Protein AF-A0A4Q5LV92-F1 (afdb_monomer_lite)

Sequence (114 aa):
MANKLFIVCPFSGLETFIRKKYGNEVFFLTYAGTVLETHDFVYNLGVKHLIFKERIKTIYIVNDTSCRFINSIIKRKKLAGLTCEKVIEELYIEYYFSYFQSQQYLHNNIIWQN

Radius of gyration: 18.72 Å; chains: 1; bounding box: 61×31×40 Å

Secondary structure (DSSP, 8-state):
--EEEEEE-GGGTHHHHHHHHH-S--EEEE-GGG------HHHHHHHHHHHHHTTEEEEEE---TT-HHHHHHHTTPPP---HHHHHHHHHHHHHHHHHHHHHHHHHHHHTT--

Organism: NCBI:txid2492393

Structure (mmCIF, N/CA/C/O backbone):
data_AF-A0A4Q5LV92-F1
#
_entry.id   AF-A0A4Q5LV92-F1
#
loop_
_atom_site.group_PDB
_atom_site.id
_atom_site.type_symbol
_atom_site.label_atom_id
_atom_site.label_alt_id
_atom_site.label_comp_id
_atom_site.label_asym_id
_atom_site.label_entity_id
_atom_site.label_seq_id
_atom_site.pdbx_PDB_ins_code
_atom_site.Cartn_x
_atom_site.Cartn_y
_atom_site.Cartn_z
_atom_site.occupancy
_atom_site.B_iso_or_equiv
_atom_site.auth_seq_id
_atom_site.auth_comp_id
_atom_site.auth_asym_id
_atom_site.auth_atom_id
_atom_site.pdbx_PDB_model_num
ATOM 1 N N . MET A 1 1 ? -13.428 0.118 20.446 1.00 54.59 1 MET A N 1
ATOM 2 C CA . MET A 1 1 ? -12.325 -0.370 19.587 1.00 54.59 1 MET A CA 1
ATOM 3 C C . MET A 1 1 ? -11.862 0.762 18.684 1.00 54.59 1 MET A C 1
ATOM 5 O O . MET A 1 1 ? -12.684 1.580 18.299 1.00 54.59 1 MET A O 1
ATOM 9 N N . ALA A 1 2 ? -10.561 0.854 18.406 1.00 70.19 2 ALA A N 1
ATOM 10 C CA . ALA A 1 2 ? -10.014 1.843 17.481 1.00 70.19 2 ALA A CA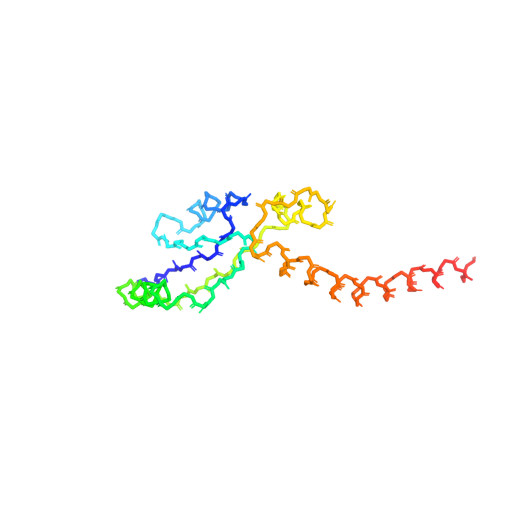 1
ATOM 11 C C . ALA A 1 2 ? -10.007 1.280 16.052 1.00 70.19 2 ALA A C 1
ATOM 13 O O . ALA A 1 2 ? -9.393 0.233 15.805 1.00 70.19 2 ALA A O 1
ATOM 14 N N . ASN A 1 3 ? -10.674 1.980 15.134 1.00 91.19 3 ASN A N 1
ATOM 15 C CA . ASN A 1 3 ? -10.755 1.591 13.731 1.00 91.19 3 ASN A CA 1
ATOM 16 C C . ASN A 1 3 ? -9.411 1.826 13.031 1.00 91.19 3 ASN A C 1
ATOM 18 O O . ASN A 1 3 ? -8.726 2.827 13.280 1.00 91.19 3 ASN A O 1
ATOM 22 N N . LYS A 1 4 ? -9.032 0.863 12.186 1.00 95.56 4 LYS A N 1
ATOM 23 C CA . LYS A 1 4 ? -7.746 0.816 11.483 1.00 95.56 4 LYS A CA 1
ATOM 24 C C . LYS A 1 4 ? -7.971 1.040 9.999 1.00 95.56 4 LYS A C 1
ATOM 26 O O . LYS A 1 4 ? -8.862 0.422 9.417 1.00 95.56 4 LYS A O 1
ATOM 31 N N . LEU A 1 5 ? -7.131 1.875 9.409 1.00 96.62 5 LEU A N 1
ATOM 32 C CA . LEU A 1 5 ? -7.073 2.090 7.974 1.00 96.62 5 LEU A CA 1
ATOM 33 C C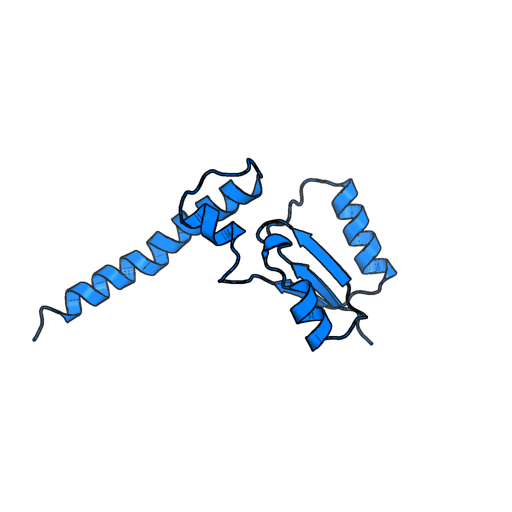 . LEU A 1 5 ? -5.748 1.558 7.435 1.00 96.62 5 LEU A C 1
ATOM 35 O O . LEU A 1 5 ? -4.689 1.942 7.923 1.00 96.62 5 LEU A O 1
ATOM 39 N N . PHE A 1 6 ? -5.807 0.691 6.432 1.00 96.94 6 PHE A N 1
ATOM 40 C CA . PHE A 1 6 ? -4.640 0.167 5.734 1.00 96.94 6 PHE A CA 1
ATOM 41 C C . PHE A 1 6 ? -4.557 0.787 4.342 1.00 96.94 6 PHE A C 1
ATOM 43 O O . PHE A 1 6 ? -5.489 0.676 3.549 1.00 96.94 6 PHE A O 1
ATOM 50 N N . ILE A 1 7 ? -3.434 1.426 4.041 1.00 96.06 7 ILE A N 1
ATOM 51 C CA . ILE A 1 7 ? -3.108 1.904 2.704 1.00 96.06 7 ILE A CA 1
ATOM 52 C C . ILE A 1 7 ? -2.239 0.834 2.049 1.00 96.06 7 ILE A C 1
ATOM 54 O O . ILE A 1 7 ? -1.174 0.500 2.574 1.00 96.06 7 ILE A O 1
ATOM 58 N N . VAL A 1 8 ? -2.718 0.259 0.948 1.00 96.12 8 VAL A N 1
ATOM 59 C CA . VAL A 1 8 ? -2.123 -0.934 0.330 1.00 96.12 8 VAL A CA 1
ATOM 60 C C . VAL A 1 8 ? -1.988 -0.790 -1.179 1.00 96.12 8 VAL A C 1
ATOM 62 O O . VAL A 1 8 ? -2.750 -0.079 -1.833 1.00 96.12 8 VAL A O 1
ATOM 65 N N . CYS A 1 9 ? -1.057 -1.546 -1.755 1.00 94.56 9 CYS A N 1
ATOM 66 C CA . CYS A 1 9 ? -0.978 -1.710 -3.196 1.00 94.56 9 CYS A CA 1
ATOM 67 C C . CYS A 1 9 ? -1.999 -2.747 -3.690 1.00 94.56 9 CYS A C 1
ATOM 69 O O . CYS A 1 9 ? -1.905 -3.906 -3.277 1.00 94.56 9 CYS A O 1
ATOM 71 N N . PRO A 1 10 ? -2.908 -2.418 -4.629 1.00 92.94 10 PRO A N 1
ATOM 72 C CA . PRO A 1 10 ? -3.875 -3.390 -5.146 1.00 92.94 10 PRO A CA 1
ATOM 73 C C . PRO A 1 10 ? -3.194 -4.564 -5.871 1.00 92.94 10 PRO A C 1
ATOM 75 O O . PRO A 1 10 ? -3.710 -5.677 -5.892 1.00 92.94 10 PRO A O 1
ATOM 78 N N . PHE A 1 11 ? -1.985 -4.360 -6.404 1.00 92.38 11 PHE A N 1
ATOM 79 C CA . PHE A 1 11 ? -1.215 -5.401 -7.093 1.00 92.38 11 PHE A CA 1
ATOM 80 C C . PHE A 1 11 ? -0.477 -6.369 -6.158 1.00 92.38 11 PHE A C 1
ATOM 82 O O . PHE A 1 11 ? 0.123 -7.328 -6.643 1.00 92.38 11 PHE A O 1
ATOM 89 N N . SER A 1 12 ? -0.496 -6.119 -4.846 1.00 91.19 12 SER A N 1
ATOM 90 C CA . SER A 1 12 ? 0.186 -6.954 -3.847 1.00 91.19 12 SER A CA 1
ATOM 91 C C . SER A 1 12 ? -0.672 -8.104 -3.312 1.00 91.19 12 SER A C 1
ATOM 93 O O . SER A 1 12 ? -0.148 -9.042 -2.726 1.00 91.19 12 SER A O 1
ATOM 95 N N . GLY A 1 13 ? -2.000 -8.040 -3.469 1.00 90.12 13 GLY A N 1
ATOM 96 C CA . GLY A 1 13 ? -2.911 -9.022 -2.867 1.00 90.12 13 GLY A CA 1
ATOM 97 C C . GLY A 1 13 ? -2.945 -9.001 -1.328 1.00 90.12 13 GLY A C 1
ATOM 98 O O . GLY A 1 13 ? -3.479 -9.925 -0.714 1.00 90.12 13 GLY A O 1
ATOM 99 N N . LEU A 1 14 ? -2.398 -7.958 -0.687 1.00 93.19 14 LEU A N 1
ATOM 100 C CA . LEU A 1 14 ? -2.256 -7.879 0.772 1.00 93.19 14 LEU A CA 1
ATOM 101 C C . LEU A 1 14 ? -3.581 -7.779 1.538 1.00 93.19 14 LEU A C 1
ATOM 103 O O . LEU A 1 14 ? -3.611 -8.122 2.719 1.00 93.19 14 LEU A O 1
ATOM 107 N N . GLU A 1 1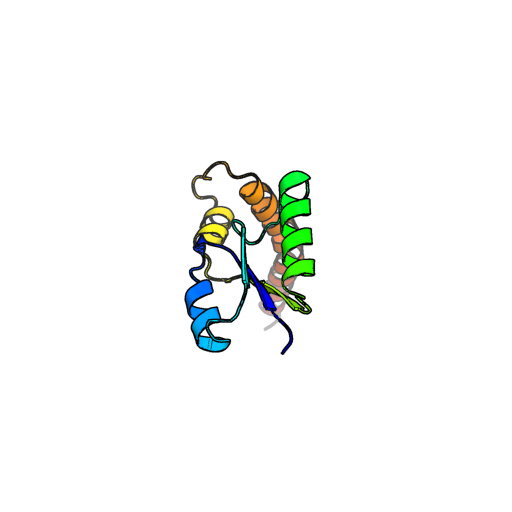5 ? -4.674 -7.337 0.913 1.00 94.50 15 GLU A N 1
ATOM 108 C CA . GLU A 1 15 ? -5.956 -7.172 1.613 1.00 94.50 15 GLU A CA 1
ATOM 109 C C . GLU A 1 15 ? -6.435 -8.469 2.268 1.00 94.50 15 GLU A C 1
ATOM 111 O O . GLU A 1 15 ? -6.799 -8.469 3.444 1.00 94.50 15 GLU A O 1
ATOM 116 N N . THR A 1 16 ? -6.370 -9.591 1.547 1.00 93.50 16 THR A N 1
ATOM 117 C CA . THR A 1 16 ? -6.770 -10.905 2.068 1.00 93.50 16 THR A CA 1
ATOM 118 C C . THR A 1 16 ? -5.926 -11.303 3.276 1.00 93.50 16 THR A C 1
ATOM 120 O O . THR A 1 16 ? -6.454 -11.781 4.282 1.00 93.50 16 THR A O 1
ATOM 123 N N . PHE A 1 17 ? -4.614 -11.067 3.209 1.00 94.12 17 PHE A N 1
ATOM 124 C CA . PHE A 1 17 ? -3.698 -11.332 4.317 1.00 94.12 17 PHE A CA 1
ATOM 125 C C . PHE A 1 17 ? -4.025 -10.466 5.544 1.00 94.12 17 PHE A C 1
ATOM 127 O O . PHE A 1 17 ? -4.100 -10.974 6.666 1.00 94.12 17 PHE A O 1
ATOM 134 N N . ILE A 1 18 ? -4.280 -9.173 5.333 1.00 95.81 18 ILE A N 1
ATOM 135 C CA . ILE A 1 18 ? -4.615 -8.223 6.400 1.00 95.81 18 ILE A CA 1
ATOM 136 C C . ILE A 1 18 ? -5.955 -8.588 7.045 1.00 95.81 18 ILE A C 1
ATOM 138 O O . ILE A 1 18 ? -6.027 -8.654 8.272 1.00 95.81 18 ILE A O 1
ATOM 142 N N . ARG A 1 19 ? -6.988 -8.902 6.254 1.00 95.62 19 ARG A N 1
ATOM 143 C CA . ARG A 1 19 ? -8.296 -9.340 6.772 1.00 95.62 19 ARG A CA 1
ATOM 144 C C . ARG A 1 19 ? -8.186 -10.618 7.594 1.00 95.62 19 ARG A C 1
ATOM 146 O O . ARG A 1 19 ? -8.766 -10.705 8.671 1.00 95.62 19 ARG A O 1
ATOM 153 N N . LYS A 1 20 ? -7.378 -11.585 7.145 1.00 95.94 20 LYS A N 1
ATOM 154 C CA . LYS A 1 20 ? -7.122 -12.818 7.905 1.00 95.94 20 LYS A CA 1
ATOM 155 C C . LYS A 1 20 ? -6.472 -12.538 9.267 1.00 95.94 20 LYS A C 1
ATOM 157 O O . LYS A 1 20 ? -6.753 -13.250 10.224 1.00 95.94 20 LYS A O 1
ATOM 162 N N . LYS A 1 21 ? -5.610 -11.518 9.359 1.00 94.75 21 LYS A N 1
ATOM 163 C CA . LYS A 1 21 ? -4.872 -11.171 10.586 1.00 94.75 21 LYS A CA 1
ATOM 164 C C . LYS A 1 21 ? -5.649 -10.263 11.544 1.00 94.75 21 LYS A C 1
ATOM 166 O O . LYS A 1 21 ? -5.534 -10.430 12.754 1.00 94.75 21 LYS A O 1
ATOM 171 N N . TYR A 1 22 ? -6.387 -9.287 11.020 1.00 92.69 22 TYR A N 1
ATOM 172 C CA . TYR A 1 22 ? -7.024 -8.225 11.811 1.00 92.69 22 TYR A CA 1
ATOM 173 C C . TYR A 1 22 ? -8.558 -8.302 11.834 1.00 92.69 22 TYR A C 1
ATOM 175 O O . TYR A 1 22 ? -9.186 -7.490 12.510 1.00 92.69 22 TYR A O 1
ATOM 183 N N . GLY A 1 23 ? -9.154 -9.272 11.135 1.00 93.19 23 GLY A N 1
ATOM 184 C CA . GLY A 1 23 ? -10.599 -9.410 10.977 1.00 93.19 23 GLY A CA 1
ATOM 185 C C . GLY A 1 23 ? -11.160 -8.576 9.822 1.00 93.19 23 GLY A C 1
ATOM 186 O O . GLY A 1 23 ? -10.435 -7.897 9.094 1.00 93.19 23 GLY A O 1
ATOM 187 N N . ASN A 1 24 ? -12.482 -8.636 9.650 1.00 91.62 24 ASN A N 1
ATOM 188 C CA . ASN A 1 24 ? -13.178 -7.928 8.570 1.00 91.62 24 ASN A CA 1
ATOM 189 C C . ASN A 1 24 ? -13.480 -6.456 8.889 1.00 91.62 24 ASN A C 1
ATOM 191 O O . ASN A 1 24 ? -13.765 -5.691 7.969 1.00 91.62 24 ASN A O 1
ATOM 195 N N . GLU A 1 25 ? -13.374 -6.053 10.156 1.00 91.81 25 GLU A N 1
ATOM 196 C CA . GLU A 1 25 ? -13.631 -4.691 10.643 1.00 91.81 25 GLU A CA 1
ATOM 197 C C . GLU A 1 25 ? -12.397 -3.783 10.485 1.00 91.81 25 GLU A C 1
ATOM 199 O O . GLU A 1 25 ? -11.865 -3.212 11.441 1.00 91.81 25 GLU A O 1
ATOM 204 N N . VAL A 1 26 ? -11.899 -3.686 9.252 1.00 94.75 26 VAL A N 1
ATOM 205 C CA . VAL A 1 26 ? -10.781 -2.814 8.871 1.00 94.75 26 VAL A CA 1
ATOM 206 C C . VAL A 1 26 ? -11.097 -2.092 7.564 1.00 94.75 26 VAL A C 1
ATOM 208 O O . VAL A 1 26 ? -11.786 -2.625 6.692 1.00 94.75 26 VAL A O 1
ATOM 211 N N . PHE A 1 27 ? -10.572 -0.878 7.426 1.00 96.50 27 PHE A N 1
ATOM 212 C CA . PHE A 1 27 ? -10.736 -0.052 6.233 1.00 96.50 27 PHE A CA 1
ATOM 213 C C . PHE A 1 27 ? -9.512 -0.165 5.331 1.00 96.50 27 PHE A C 1
ATOM 215 O O . PHE A 1 27 ? -8.392 -0.339 5.819 1.00 96.50 27 PHE A O 1
ATOM 222 N N . PHE A 1 28 ? -9.724 -0.010 4.027 1.00 95.75 28 PHE A N 1
ATOM 223 C CA . PHE A 1 28 ? -8.661 -0.014 3.029 1.00 95.75 28 PHE A CA 1
ATOM 224 C C . PHE A 1 28 ? -8.729 1.236 2.154 1.00 95.75 28 PHE A C 1
ATOM 226 O O . PHE A 1 28 ? -9.811 1.672 1.766 1.00 95.75 28 PHE A O 1
ATOM 233 N N . LEU A 1 29 ? -7.559 1.784 1.834 1.00 94.62 29 LEU A N 1
ATOM 234 C CA . LEU A 1 29 ? -7.346 2.703 0.720 1.00 94.62 29 LEU A CA 1
ATOM 235 C C . LEU A 1 29 ? -6.291 2.082 -0.193 1.00 94.62 29 LEU A C 1
ATOM 237 O O . LEU A 1 29 ? -5.235 1.651 0.270 1.00 94.62 29 LEU A O 1
ATOM 241 N N . THR A 1 30 ? -6.562 2.022 -1.490 1.00 92.38 30 THR A N 1
ATOM 242 C CA . THR A 1 30 ? -5.688 1.328 -2.438 1.00 92.38 30 THR A CA 1
ATOM 243 C C . THR A 1 30 ? -4.972 2.304 -3.357 1.00 92.38 30 THR A C 1
ATOM 245 O O . THR A 1 30 ? -5.626 3.085 -4.041 1.00 92.38 30 THR A O 1
ATOM 248 N N . TYR A 1 31 ? -3.646 2.196 -3.436 1.00 91.56 31 TYR A N 1
ATOM 249 C CA . TYR A 1 31 ? -2.807 2.976 -4.347 1.00 91.56 31 TYR A CA 1
ATOM 250 C C . TYR A 1 31 ? -1.746 2.104 -4.991 1.00 91.56 31 TYR A C 1
ATOM 252 O O . TYR A 1 31 ? -1.077 1.339 -4.305 1.00 91.56 31 TYR A O 1
ATOM 260 N N . ALA A 1 32 ? -1.543 2.225 -6.299 1.00 91.31 32 ALA A N 1
ATOM 261 C CA . ALA A 1 32 ? -0.483 1.504 -6.994 1.00 91.31 32 ALA A CA 1
ATOM 262 C C . ALA A 1 32 ? 0.893 1.809 -6.367 1.00 91.31 32 ALA A C 1
ATOM 264 O O . ALA A 1 32 ? 1.301 2.962 -6.265 1.00 91.31 32 ALA A O 1
ATOM 265 N N . GLY A 1 33 ? 1.576 0.763 -5.890 1.00 90.00 33 GLY A N 1
ATOM 266 C CA . GLY A 1 33 ? 2.838 0.880 -5.148 1.00 90.00 33 GLY A CA 1
ATOM 267 C C . GLY A 1 33 ? 2.732 1.618 -3.809 1.00 90.00 33 GLY A C 1
ATOM 268 O O . GLY A 1 33 ? 3.751 2.028 -3.268 1.00 90.00 33 GLY A O 1
ATOM 269 N N . THR A 1 34 ? 1.515 1.813 -3.292 1.00 90.75 34 THR A N 1
ATOM 270 C CA . THR A 1 34 ? 1.243 2.561 -2.056 1.00 90.75 34 THR A CA 1
ATOM 271 C C . THR A 1 34 ? 1.747 4.017 -2.134 1.00 90.75 34 THR A C 1
ATOM 273 O O . THR A 1 34 ? 2.037 4.650 -1.121 1.00 90.75 34 THR A O 1
ATOM 276 N N . VAL A 1 35 ? 1.834 4.570 -3.351 1.00 88.88 35 VAL A N 1
ATOM 277 C CA . VAL A 1 35 ? 2.192 5.971 -3.608 1.00 88.88 35 VAL A CA 1
ATOM 278 C C . VAL A 1 35 ? 0.914 6.805 -3.600 1.00 88.88 35 VAL A C 1
ATOM 280 O O . VAL A 1 35 ? 0.088 6.680 -4.503 1.00 88.88 35 VAL A O 1
ATOM 283 N N . LEU A 1 36 ? 0.729 7.626 -2.565 1.00 86.06 36 LEU A N 1
ATOM 284 C CA . LEU A 1 36 ? -0.451 8.478 -2.446 1.00 86.06 36 LEU A CA 1
ATOM 285 C C . LEU A 1 36 ? -0.330 9.708 -3.344 1.00 86.06 36 LEU A C 1
ATOM 287 O O . LEU A 1 36 ? 0.595 10.504 -3.198 1.00 86.06 36 LEU A O 1
ATOM 291 N N . GLU A 1 37 ? -1.321 9.909 -4.205 1.00 76.75 37 GLU A N 1
ATOM 292 C CA . GLU A 1 37 ? -1.504 11.175 -4.908 1.00 76.75 37 GLU A CA 1
ATOM 293 C C . GLU A 1 37 ? -2.285 12.140 -4.009 1.00 76.75 37 GLU A C 1
ATOM 295 O O . GLU A 1 37 ? -3.452 11.909 -3.692 1.00 76.75 37 GLU A O 1
ATOM 300 N N . THR A 1 38 ? -1.634 13.217 -3.567 1.00 79.00 38 THR A N 1
ATOM 301 C CA . THR A 1 38 ? -2.209 14.201 -2.632 1.00 79.00 38 THR A CA 1
ATOM 302 C C . THR A 1 38 ? -2.736 15.454 -3.328 1.00 79.00 38 THR A C 1
ATOM 304 O O . THR A 1 38 ? -3.205 16.372 -2.660 1.00 79.00 38 THR A O 1
ATOM 307 N N . HIS A 1 39 ? -2.684 15.515 -4.659 1.00 83.69 39 HIS A N 1
ATOM 308 C CA . HIS A 1 39 ? -3.092 16.699 -5.418 1.00 83.69 39 HIS A CA 1
ATOM 309 C C . HIS A 1 39 ? -4.601 16.757 -5.702 1.00 83.69 39 HIS A C 1
ATOM 311 O O . HIS A 1 39 ? -5.125 17.832 -5.989 1.00 83.69 39 HIS A O 1
ATOM 317 N N . ASP A 1 40 ? -5.321 15.638 -5.578 1.00 86.75 40 ASP A N 1
ATOM 318 C CA . ASP A 1 40 ? -6.772 15.604 -5.762 1.00 86.75 40 ASP A CA 1
ATOM 319 C C . ASP A 1 40 ? -7.494 16.056 -4.482 1.00 86.75 40 ASP A C 1
ATOM 321 O O . ASP A 1 40 ? -7.616 15.327 -3.492 1.00 86.75 40 ASP A O 1
ATOM 325 N N . PHE A 1 41 ? -7.987 17.296 -4.504 1.00 90.06 41 PHE A N 1
ATOM 326 C CA . PHE A 1 41 ? -8.731 17.889 -3.394 1.00 90.06 41 PHE A CA 1
ATOM 327 C C . PHE A 1 41 ? -10.000 17.105 -3.031 1.00 90.06 41 PHE A C 1
ATOM 329 O O . PHE A 1 41 ? -10.280 16.920 -1.844 1.00 90.06 41 PHE A O 1
ATOM 336 N N . VAL A 1 42 ? -10.765 16.645 -4.026 1.00 90.50 42 VAL A N 1
ATOM 337 C CA . VAL A 1 42 ? -12.040 15.942 -3.801 1.00 90.50 42 VAL A CA 1
ATOM 338 C C . VAL A 1 42 ? -11.769 14.590 -3.160 1.00 90.50 42 VAL A C 1
ATOM 340 O O . VAL A 1 42 ? -12.405 14.231 -2.165 1.00 90.50 42 VAL A O 1
ATOM 343 N N . TYR A 1 43 ? -10.770 13.878 -3.674 1.00 88.38 43 TYR A N 1
ATOM 344 C CA . TYR A 1 43 ? -10.324 12.622 -3.095 1.00 88.38 43 TYR A CA 1
ATOM 345 C C . TYR A 1 43 ? -9.844 12.806 -1.647 1.00 88.38 43 TYR A C 1
ATOM 347 O O . TYR A 1 43 ? -10.297 12.097 -0.743 1.00 88.38 43 TYR A O 1
ATOM 355 N N . ASN A 1 44 ? -8.985 13.800 -1.391 1.00 91.31 44 ASN A N 1
ATOM 356 C CA . ASN A 1 44 ? -8.485 14.092 -0.045 1.00 91.31 44 ASN A CA 1
ATOM 357 C C . ASN A 1 44 ? -9.614 14.444 0.929 1.00 91.31 44 ASN A C 1
ATOM 359 O O . ASN A 1 44 ? -9.585 14.032 2.092 1.00 91.31 44 ASN A O 1
ATOM 363 N N . LEU A 1 45 ? -10.624 15.187 0.466 1.00 94.19 45 LEU A N 1
ATOM 364 C CA . LEU A 1 45 ? -11.811 15.487 1.258 1.00 94.19 45 LEU A CA 1
ATOM 365 C C . LEU A 1 45 ? -12.588 14.208 1.595 1.00 94.19 45 LEU A C 1
ATOM 367 O O . LEU A 1 45 ? -13.024 14.050 2.737 1.00 94.19 45 LEU A O 1
ATOM 371 N N . GLY A 1 46 ? -12.702 13.275 0.647 1.00 93.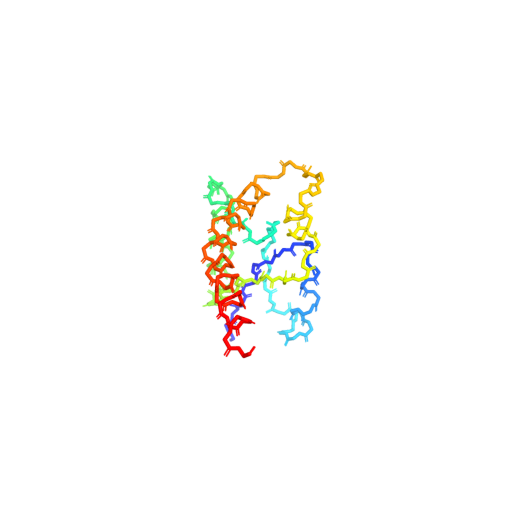44 46 GLY A N 1
ATOM 372 C CA . GLY A 1 46 ? -13.296 11.954 0.858 1.00 93.44 46 GLY A CA 1
ATOM 373 C C . GLY A 1 46 ? -12.539 11.117 1.893 1.00 93.44 46 GLY A C 1
ATOM 374 O O . GLY A 1 46 ? -13.147 10.597 2.830 1.00 93.44 46 GLY A O 1
ATOM 375 N N . VAL A 1 47 ? -11.207 11.053 1.798 1.00 93.19 47 VAL A N 1
ATOM 376 C CA . VAL A 1 47 ? -10.360 10.364 2.790 1.00 93.19 47 VAL A CA 1
ATOM 377 C C . VAL A 1 47 ? -10.493 11.001 4.167 1.00 93.19 47 VAL A C 1
ATOM 379 O O . VAL A 1 47 ? -10.659 10.299 5.166 1.00 93.19 47 VAL A O 1
ATOM 382 N N . LYS A 1 48 ? -10.484 12.336 4.237 1.00 94.56 48 LYS A N 1
ATOM 383 C CA . LYS A 1 48 ? -10.707 13.066 5.486 1.00 94.56 48 LYS A CA 1
ATOM 384 C C . LYS A 1 48 ? -12.074 12.715 6.072 1.00 94.56 48 LYS A C 1
ATOM 386 O O . LYS A 1 48 ? -12.156 12.368 7.248 1.00 94.56 48 LYS A O 1
ATOM 391 N N . HIS A 1 49 ? -13.129 12.749 5.260 1.00 96.00 49 HIS A N 1
ATOM 392 C CA . HIS A 1 49 ? -14.478 12.386 5.687 1.00 96.00 49 HIS A CA 1
ATOM 393 C C . HIS A 1 49 ? -14.537 10.955 6.240 1.00 96.00 49 HIS A C 1
ATOM 395 O O . HIS A 1 49 ? -15.080 10.758 7.326 1.00 96.00 49 HIS A O 1
ATOM 401 N N . LEU A 1 50 ? -13.916 9.986 5.557 1.00 94.62 50 LEU A N 1
ATOM 402 C CA . LEU A 1 50 ? -13.802 8.599 6.018 1.00 94.62 50 LEU A CA 1
ATOM 403 C C . LEU A 1 50 ? -13.122 8.517 7.394 1.00 94.62 50 LEU A C 1
ATOM 405 O O . LEU A 1 50 ? -13.667 7.912 8.314 1.00 94.62 50 LEU A O 1
ATOM 409 N N . ILE A 1 51 ? -11.963 9.164 7.556 1.00 95.25 51 ILE A N 1
ATOM 410 C CA . ILE A 1 51 ? -11.197 9.163 8.814 1.00 95.25 51 ILE A CA 1
ATOM 411 C C . ILE A 1 51 ? -12.034 9.708 9.976 1.00 95.25 51 ILE A C 1
ATOM 413 O O . ILE A 1 51 ? -12.060 9.102 11.052 1.00 95.25 51 ILE A O 1
ATOM 417 N N . PHE A 1 52 ? -12.735 10.825 9.764 1.00 95.94 52 PHE A N 1
ATOM 418 C CA . PHE A 1 52 ? -13.575 11.438 10.795 1.00 95.94 52 PHE A CA 1
ATOM 419 C C . PHE A 1 52 ? -14.806 10.593 11.120 1.00 95.94 52 PHE A C 1
ATOM 421 O O . PHE A 1 52 ? -15.060 10.314 12.294 1.00 95.94 52 PHE A O 1
ATOM 428 N N . LYS A 1 53 ? -15.554 10.175 10.094 1.00 96.00 53 LYS A N 1
ATOM 429 C CA . LYS A 1 53 ? -16.807 9.427 10.246 1.00 96.00 53 LYS A CA 1
ATOM 430 C C . LYS A 1 53 ? -16.577 8.088 10.937 1.00 96.00 53 LYS A C 1
ATOM 432 O O . LYS A 1 53 ? -17.249 7.778 11.917 1.00 96.00 53 LYS A O 1
ATOM 437 N N . GLU A 1 54 ? -15.571 7.349 10.481 1.00 95.31 54 GLU A N 1
ATOM 438 C CA . GLU A 1 54 ? -15.246 6.020 10.999 1.00 95.31 54 GLU A CA 1
ATOM 439 C C . GLU A 1 54 ? -14.334 6.075 12.228 1.00 95.31 54 GLU A C 1
ATOM 441 O O . GLU A 1 54 ? -13.904 5.039 12.729 1.00 95.31 54 GLU A O 1
ATOM 446 N N . ARG A 1 55 ? -14.029 7.275 12.744 1.00 95.12 55 ARG A N 1
ATOM 447 C CA . ARG A 1 55 ? -13.195 7.489 13.939 1.00 95.12 55 ARG A CA 1
ATOM 448 C C . ARG A 1 55 ? -11.873 6.714 13.871 1.00 95.12 55 ARG A C 1
ATOM 450 O O . ARG A 1 55 ? -11.436 6.138 14.873 1.00 95.12 55 ARG A O 1
ATOM 457 N N . ILE A 1 56 ? -11.243 6.691 12.696 1.00 96.06 56 ILE A N 1
ATOM 458 C CA . ILE A 1 56 ? -9.968 6.001 12.478 1.00 96.06 56 ILE A CA 1
ATOM 459 C C . ILE A 1 56 ? -8.910 6.628 13.393 1.00 96.06 56 ILE A C 1
ATOM 461 O O . ILE A 1 56 ? -8.743 7.848 13.426 1.00 96.06 56 ILE A O 1
ATOM 465 N N . LYS A 1 57 ? -8.202 5.792 14.160 1.00 93.38 57 LYS A N 1
ATOM 466 C CA . LYS A 1 57 ? -7.126 6.232 15.075 1.00 93.38 57 LYS A CA 1
ATOM 467 C C . LYS A 1 57 ? -5.745 5.769 14.642 1.00 93.38 57 LYS A C 1
ATOM 469 O O . LYS A 1 57 ? -4.751 6.288 15.139 1.00 93.38 57 LYS A O 1
ATOM 474 N N . THR A 1 58 ? -5.679 4.789 13.746 1.00 94.94 58 THR A N 1
ATOM 475 C CA . THR A 1 58 ? -4.413 4.223 13.286 1.00 94.94 58 THR A CA 1
ATOM 476 C C . THR A 1 58 ? -4.464 4.012 11.786 1.00 94.94 58 THR A C 1
ATOM 478 O O . THR A 1 58 ? -5.382 3.367 11.274 1.00 94.94 58 THR A O 1
ATOM 481 N N . ILE A 1 59 ? -3.464 4.559 11.103 1.00 95.38 59 ILE A N 1
ATOM 482 C CA . ILE A 1 59 ? -3.257 4.406 9.668 1.00 95.38 59 ILE A CA 1
ATOM 483 C C . ILE A 1 59 ? -1.976 3.591 9.483 1.00 95.38 59 ILE A C 1
ATOM 485 O O . ILE A 1 59 ? -0.937 3.938 10.040 1.00 95.38 59 ILE A O 1
ATOM 489 N N . TYR A 1 60 ? -2.062 2.506 8.721 1.00 95.81 60 TYR A N 1
ATOM 490 C CA . TYR A 1 60 ? -0.941 1.646 8.360 1.00 95.81 60 TYR A CA 1
ATOM 491 C C . TYR A 1 60 ? -0.639 1.817 6.876 1.00 95.81 60 TYR A C 1
ATOM 493 O O . TYR A 1 60 ? -1.516 1.601 6.045 1.00 95.81 60 TYR A O 1
ATOM 501 N N . ILE A 1 61 ? 0.600 2.159 6.540 1.00 94.62 61 ILE A N 1
ATOM 502 C CA . ILE A 1 61 ? 1.095 2.162 5.161 1.00 94.62 61 ILE A CA 1
ATOM 503 C C . ILE A 1 61 ? 1.809 0.832 4.949 1.00 94.62 61 ILE A C 1
ATOM 505 O O . ILE A 1 61 ? 2.771 0.534 5.658 1.00 94.62 61 ILE A O 1
ATOM 509 N N . VAL A 1 62 ? 1.314 0.007 4.026 1.00 93.69 62 VAL A N 1
ATOM 510 C CA . VAL A 1 62 ? 1.812 -1.359 3.841 1.00 93.69 62 VAL A CA 1
ATOM 511 C C . VAL A 1 62 ? 2.352 -1.540 2.431 1.00 93.69 62 VAL A C 1
ATOM 513 O O . VAL A 1 62 ? 1.679 -1.258 1.439 1.00 93.69 62 VAL A O 1
ATOM 516 N N . ASN A 1 63 ? 3.573 -2.059 2.358 1.00 89.38 63 ASN A N 1
ATOM 517 C CA . ASN A 1 63 ? 4.214 -2.467 1.120 1.00 89.38 63 ASN A CA 1
ATOM 518 C C . ASN A 1 63 ? 4.568 -3.951 1.178 1.00 89.38 63 ASN A C 1
ATOM 520 O O . ASN A 1 63 ? 4.960 -4.468 2.222 1.00 89.38 63 ASN A O 1
ATOM 524 N N . ASP A 1 64 ? 4.432 -4.617 0.036 1.00 91.19 64 ASP A N 1
ATOM 525 C CA . ASP A 1 64 ? 4.909 -5.978 -0.183 1.00 91.19 64 ASP A CA 1
ATOM 526 C C . ASP A 1 64 ? 6.211 -5.907 -0.985 1.00 91.19 64 ASP A C 1
ATOM 528 O O . ASP A 1 64 ? 6.227 -5.398 -2.107 1.00 91.19 64 ASP A O 1
ATOM 532 N N . THR A 1 65 ? 7.302 -6.429 -0.426 1.00 87.56 65 THR A N 1
ATOM 533 C CA . THR A 1 65 ? 8.606 -6.494 -1.108 1.00 87.56 65 THR A CA 1
ATOM 534 C C . THR A 1 65 ? 8.573 -7.414 -2.330 1.00 87.56 65 THR A C 1
ATOM 536 O O . THR A 1 65 ? 9.381 -7.271 -3.246 1.00 87.56 65 THR A O 1
ATOM 539 N N . SER A 1 66 ? 7.600 -8.324 -2.388 1.00 90.12 66 SER A N 1
ATOM 540 C CA . SER A 1 66 ? 7.352 -9.210 -3.525 1.00 90.12 66 SER A CA 1
ATOM 541 C C . SER A 1 66 ? 6.334 -8.640 -4.520 1.00 90.12 66 SER A C 1
ATOM 543 O O . SER A 1 66 ? 6.011 -9.300 -5.511 1.00 90.12 66 SER A O 1
ATOM 545 N N . CYS A 1 67 ? 5.877 -7.395 -4.330 1.00 92.56 67 CYS A N 1
ATOM 546 C CA . CYS A 1 67 ? 4.858 -6.767 -5.164 1.00 92.56 67 CYS A CA 1
ATOM 547 C C . CYS A 1 67 ? 5.265 -6.779 -6.642 1.00 92.56 67 CYS A C 1
ATOM 549 O O . CYS A 1 67 ? 6.222 -6.123 -7.063 1.00 92.56 67 CYS A O 1
ATOM 551 N N . ARG A 1 68 ? 4.493 -7.496 -7.462 1.00 91.00 68 ARG A N 1
ATOM 552 C CA . ARG A 1 68 ? 4.730 -7.642 -8.908 1.00 91.00 68 ARG A CA 1
ATOM 553 C C . ARG A 1 68 ? 4.800 -6.310 -9.657 1.00 91.00 68 ARG A C 1
ATOM 555 O O . ARG A 1 68 ? 5.555 -6.222 -10.617 1.00 91.00 68 ARG A O 1
ATOM 562 N N . PHE A 1 69 ? 4.045 -5.303 -9.213 1.00 92.56 69 PHE A N 1
ATOM 563 C CA . PHE A 1 69 ? 4.024 -3.966 -9.812 1.00 92.56 69 PHE A CA 1
ATOM 564 C C . PHE A 1 69 ? 5.322 -3.194 -9.538 1.00 92.56 69 PHE A C 1
ATOM 566 O O . PHE A 1 69 ? 5.978 -2.729 -10.467 1.00 92.56 69 PHE A O 1
ATOM 573 N N . ILE A 1 70 ? 5.761 -3.149 -8.277 1.00 92.19 70 ILE A N 1
ATOM 574 C CA . ILE A 1 70 ? 7.040 -2.523 -7.905 1.00 92.19 70 ILE A CA 1
ATOM 575 C C . ILE A 1 70 ? 8.195 -3.253 -8.602 1.00 92.19 70 ILE A C 1
ATOM 577 O O . ILE A 1 70 ? 9.045 -2.637 -9.241 1.00 92.19 70 ILE A O 1
ATOM 581 N N . ASN A 1 71 ? 8.169 -4.587 -8.579 1.00 91.50 71 ASN A N 1
ATOM 582 C CA . ASN A 1 71 ? 9.180 -5.412 -9.230 1.00 91.50 71 ASN A CA 1
ATOM 583 C C . ASN A 1 71 ? 9.221 -5.239 -10.756 1.00 91.50 71 ASN A C 1
ATOM 585 O O . ASN A 1 71 ? 10.290 -5.396 -11.345 1.00 91.50 71 ASN A O 1
ATOM 589 N N . SER A 1 72 ? 8.100 -4.935 -11.421 1.00 91.75 72 SER A N 1
ATOM 590 C CA . SER A 1 72 ? 8.126 -4.616 -12.854 1.00 91.75 72 SER A CA 1
ATOM 591 C C . SER A 1 72 ? 8.806 -3.28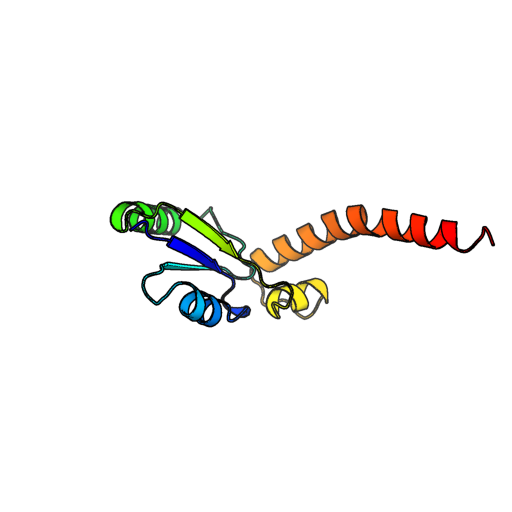4 -13.146 1.00 91.75 72 SER A C 1
ATOM 593 O O . SER A 1 72 ? 9.557 -3.224 -14.118 1.00 91.75 72 SER A O 1
ATOM 595 N N . ILE A 1 73 ? 8.601 -2.273 -12.297 1.00 91.62 73 ILE A N 1
ATOM 596 C CA . ILE A 1 73 ? 9.228 -0.951 -12.435 1.00 91.62 73 ILE A CA 1
ATOM 597 C C . ILE A 1 73 ? 10.740 -1.069 -12.225 1.00 91.62 73 ILE A C 1
ATOM 599 O O . ILE A 1 73 ? 11.511 -0.697 -13.102 1.00 91.62 73 ILE A O 1
ATOM 603 N N . ILE A 1 74 ? 11.169 -1.703 -11.126 1.00 89.00 74 ILE A N 1
ATOM 604 C CA . ILE A 1 74 ? 12.595 -1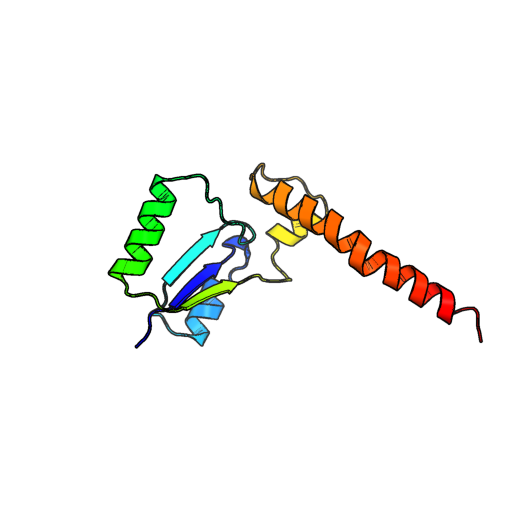.913 -10.811 1.00 89.00 74 ILE A CA 1
ATOM 605 C C . ILE A 1 74 ? 13.315 -2.670 -11.936 1.00 89.00 74 ILE A C 1
ATOM 607 O O . ILE A 1 74 ? 14.435 -2.334 -12.314 1.00 89.00 74 ILE A O 1
ATOM 611 N N . LYS A 1 75 ? 12.663 -3.686 -12.516 1.00 88.44 75 LYS A N 1
ATOM 612 C CA . LYS A 1 75 ? 13.216 -4.472 -13.633 1.00 88.44 75 LYS A CA 1
ATOM 613 C C . LYS A 1 75 ? 13.093 -3.775 -14.992 1.00 88.44 75 LYS A C 1
ATOM 615 O O . LYS A 1 75 ? 13.366 -4.419 -16.004 1.00 88.44 75 LYS A O 1
ATOM 620 N N . ARG A 1 76 ? 12.646 -2.514 -15.029 1.00 83.81 76 ARG A N 1
ATOM 621 C CA . ARG A 1 76 ? 12.420 -1.715 -16.245 1.00 83.81 76 ARG A CA 1
ATOM 622 C C . ARG A 1 76 ? 11.603 -2.458 -17.302 1.00 83.81 76 ARG A C 1
ATOM 624 O O . ARG A 1 76 ? 11.865 -2.375 -18.502 1.00 83.81 76 ARG A O 1
ATOM 631 N N . LYS A 1 77 ? 10.607 -3.228 -16.853 1.00 86.00 77 LYS A N 1
ATOM 632 C CA . LYS A 1 77 ? 9.597 -3.781 -17.760 1.00 86.00 77 LYS A CA 1
ATOM 633 C C . LYS A 1 77 ? 8.729 -2.635 -18.278 1.00 86.00 77 LYS A C 1
ATOM 635 O O . LYS A 1 77 ? 8.712 -1.553 -17.701 1.00 86.00 77 LYS A O 1
ATOM 640 N N . LYS A 1 78 ? 7.997 -2.878 -19.369 1.00 80.25 78 LYS A N 1
ATOM 641 C CA . LYS A 1 78 ? 7.116 -1.870 -19.971 1.00 80.25 78 LYS A CA 1
ATOM 642 C C . LYS A 1 78 ? 6.168 -1.291 -18.912 1.00 80.25 78 LYS A C 1
ATOM 644 O O . LYS A 1 78 ? 5.387 -2.039 -18.327 1.00 80.25 78 LYS A O 1
ATOM 649 N N . LEU A 1 79 ? 6.274 0.019 -18.699 1.00 75.88 79 LEU A N 1
ATOM 650 C CA . LEU A 1 79 ? 5.433 0.773 -17.777 1.00 75.88 79 LEU A CA 1
ATOM 651 C C . LEU A 1 79 ? 3.987 0.834 -18.290 1.00 75.88 79 LEU A C 1
ATOM 653 O O . LEU A 1 79 ? 3.744 0.852 -19.503 1.00 75.88 79 LEU A O 1
ATOM 657 N N . ALA A 1 80 ? 3.040 0.856 -17.359 1.00 76.56 80 ALA A N 1
ATOM 658 C CA . ALA A 1 80 ? 1.610 0.981 -17.623 1.00 76.56 80 ALA A CA 1
ATOM 659 C C . ALA A 1 80 ? 1.169 2.439 -17.868 1.00 76.56 80 ALA A C 1
ATOM 661 O O . ALA A 1 80 ? 0.048 2.659 -18.323 1.00 76.56 80 ALA A O 1
ATOM 662 N N . GLY A 1 81 ? 2.040 3.418 -17.605 1.00 83.25 81 GLY A N 1
ATOM 663 C CA . GLY A 1 81 ? 1.782 4.851 -17.761 1.00 83.25 81 GLY A CA 1
ATOM 664 C C . GLY A 1 81 ? 1.198 5.525 -16.515 1.00 83.25 81 GLY A C 1
ATOM 665 O O . GLY A 1 81 ? 0.628 6.607 -16.633 1.00 83.25 81 GLY A O 1
ATOM 666 N N . LEU A 1 82 ? 1.313 4.911 -15.334 1.00 87.12 82 LEU A N 1
ATOM 667 C CA . LEU A 1 82 ? 0.843 5.491 -14.074 1.00 87.12 82 LEU A CA 1
ATOM 668 C C . LEU A 1 82 ? 1.884 6.468 -13.515 1.00 87.12 82 LEU A C 1
ATOM 670 O O . LEU A 1 82 ? 3.081 6.183 -13.514 1.00 87.12 82 LEU A O 1
ATOM 674 N N . THR A 1 83 ? 1.433 7.594 -12.961 1.00 84.69 83 THR A N 1
ATOM 675 C CA . THR A 1 83 ? 2.312 8.617 -12.362 1.00 84.69 83 THR A CA 1
ATOM 676 C C . THR A 1 83 ? 3.228 8.033 -11.287 1.00 84.69 83 THR A C 1
ATOM 678 O O . THR A 1 83 ? 4.413 8.363 -11.227 1.00 84.69 83 THR A O 1
ATOM 681 N N . CYS A 1 84 ? 2.708 7.109 -10.474 1.00 89.56 84 CYS A N 1
ATOM 682 C CA . CYS A 1 84 ? 3.471 6.467 -9.410 1.00 89.56 84 CYS A CA 1
ATOM 683 C C . CYS A 1 84 ? 4.647 5.613 -9.905 1.00 89.56 84 CYS A C 1
ATOM 685 O O . CYS A 1 84 ? 5.572 5.379 -9.132 1.00 89.56 84 CYS A O 1
ATOM 687 N N . GLU A 1 85 ? 4.654 5.167 -11.168 1.00 91.38 85 GLU A N 1
ATOM 688 C CA . GLU A 1 85 ? 5.766 4.379 -11.712 1.00 91.38 85 GLU A CA 1
ATOM 689 C C . GLU A 1 85 ? 7.062 5.185 -11.727 1.00 91.38 85 GLU A C 1
ATOM 691 O O . GLU A 1 85 ? 8.099 4.670 -11.315 1.00 91.38 85 GLU A O 1
ATOM 696 N N . LYS A 1 86 ? 6.984 6.464 -12.119 1.00 89.81 86 LYS A N 1
ATOM 697 C CA . LYS A 1 86 ? 8.136 7.374 -12.124 1.00 89.81 86 LYS A CA 1
ATOM 698 C C . LYS A 1 86 ? 8.654 7.625 -10.715 1.00 89.81 86 LYS A C 1
ATOM 700 O O . LYS A 1 86 ? 9.845 7.494 -10.480 1.00 89.81 86 LYS A O 1
ATOM 705 N N . VAL A 1 87 ? 7.748 7.885 -9.769 1.00 90.69 87 VAL A N 1
ATOM 706 C CA . VAL A 1 87 ? 8.102 8.093 -8.356 1.00 90.69 87 VAL A CA 1
ATOM 707 C C . VAL A 1 87 ? 8.850 6.879 -7.799 1.00 90.69 87 VAL A C 1
ATOM 709 O O . VAL A 1 87 ? 9.865 7.024 -7.128 1.00 90.69 87 VAL A O 1
ATOM 712 N N . ILE A 1 88 ? 8.378 5.665 -8.096 1.00 91.38 88 ILE A N 1
ATOM 713 C CA . ILE A 1 88 ? 9.020 4.426 -7.636 1.00 91.38 88 ILE A CA 1
ATOM 714 C C . ILE A 1 88 ? 10.380 4.215 -8.313 1.00 91.38 88 ILE A C 1
ATOM 716 O O . ILE A 1 88 ? 11.321 3.784 -7.647 1.00 91.38 88 ILE A O 1
ATOM 720 N N . GLU A 1 89 ? 10.499 4.496 -9.614 1.00 90.56 89 GLU A N 1
ATOM 721 C CA . GLU A 1 89 ? 11.772 4.402 -10.339 1.00 90.56 89 GLU A CA 1
ATOM 722 C C . GLU A 1 89 ? 12.810 5.393 -9.795 1.00 90.56 89 GLU A C 1
ATOM 724 O O . GLU A 1 89 ? 13.947 5.001 -9.534 1.00 90.56 89 GLU A O 1
ATOM 729 N N . GLU A 1 90 ? 12.411 6.645 -9.568 1.00 89.88 90 GLU A N 1
ATOM 730 C CA . GLU A 1 90 ? 13.257 7.697 -8.998 1.00 89.88 90 GLU A CA 1
ATOM 731 C C . GLU A 1 90 ? 13.735 7.324 -7.592 1.00 89.88 90 GLU A C 1
ATOM 733 O O . GLU A 1 90 ? 14.942 7.320 -7.347 1.00 89.88 90 GLU A O 1
ATOM 738 N N . LEU A 1 91 ? 12.821 6.900 -6.708 1.00 89.44 91 LEU A N 1
ATOM 739 C CA . LEU A 1 91 ? 13.163 6.411 -5.366 1.00 89.44 91 LEU A CA 1
ATOM 740 C C . LEU A 1 91 ? 14.136 5.230 -5.426 1.00 89.44 91 LEU A C 1
ATOM 742 O O . LEU A 1 91 ? 15.091 5.160 -4.651 1.00 89.44 91 LEU A O 1
ATOM 746 N N . TYR A 1 92 ? 13.906 4.286 -6.342 1.00 88.31 92 TYR A N 1
ATOM 747 C CA . TYR A 1 92 ? 14.810 3.156 -6.505 1.00 88.31 92 TYR A CA 1
ATOM 748 C C . TYR A 1 92 ? 16.201 3.625 -6.930 1.00 88.31 92 TYR A C 1
ATOM 750 O O . TYR A 1 92 ? 17.173 3.201 -6.321 1.00 88.31 92 TYR A O 1
ATOM 758 N N . ILE A 1 93 ? 16.323 4.513 -7.917 1.00 87.62 93 ILE A N 1
ATOM 759 C CA . ILE A 1 93 ? 17.622 5.029 -8.374 1.00 87.62 93 ILE A CA 1
ATOM 760 C C . ILE A 1 93 ? 18.336 5.787 -7.247 1.00 87.62 93 ILE A C 1
ATOM 762 O O . ILE A 1 93 ? 19.498 5.492 -6.960 1.00 87.62 93 ILE A O 1
ATOM 766 N N . GLU A 1 94 ? 17.645 6.715 -6.585 1.00 88.06 94 GLU A N 1
ATOM 767 C CA . GLU A 1 94 ? 18.204 7.557 -5.521 1.00 88.06 94 GLU A CA 1
ATOM 768 C C . GLU A 1 94 ? 18.785 6.719 -4.372 1.00 88.06 94 GLU A C 1
ATOM 770 O O . GLU A 1 94 ? 19.924 6.922 -3.930 1.00 88.06 94 GLU A O 1
ATOM 775 N N . TYR A 1 95 ? 18.025 5.726 -3.909 1.00 84.69 95 TYR A N 1
ATOM 776 C CA . TYR A 1 95 ? 18.419 4.936 -2.747 1.00 84.69 95 TYR A CA 1
ATOM 777 C C . TYR A 1 95 ? 19.236 3.695 -3.101 1.00 84.69 95 TYR A C 1
ATOM 779 O O . TYR A 1 95 ? 20.091 3.284 -2.320 1.00 84.69 95 TYR A O 1
ATOM 787 N N . TYR A 1 96 ? 19.058 3.099 -4.279 1.00 78.06 96 TYR A N 1
ATOM 788 C CA . TYR A 1 96 ? 19.848 1.929 -4.658 1.00 78.06 96 TYR A CA 1
ATOM 789 C C . TYR A 1 96 ? 21.335 2.277 -4.773 1.00 78.06 96 TYR A C 1
ATOM 791 O O . TYR A 1 96 ? 22.177 1.566 -4.225 1.00 78.06 96 TYR A O 1
ATOM 799 N N . PHE A 1 97 ? 21.678 3.396 -5.419 1.00 66.00 97 PHE A N 1
ATOM 800 C CA . PHE A 1 97 ? 23.082 3.790 -5.532 1.00 66.00 97 PHE A CA 1
ATOM 801 C C . PHE A 1 97 ? 23.682 4.164 -4.173 1.00 66.00 97 PHE A C 1
ATOM 803 O O . PHE A 1 97 ? 24.760 3.675 -3.843 1.00 66.00 97 PHE A O 1
ATOM 810 N N . SER A 1 98 ? 22.973 4.932 -3.341 1.00 67.31 98 SER A N 1
ATOM 811 C CA . SER A 1 98 ? 23.490 5.345 -2.027 1.00 67.31 98 SER A CA 1
ATOM 812 C C . SER A 1 98 ? 23.665 4.179 -1.042 1.00 67.31 98 SER A C 1
ATOM 814 O O . SER A 1 98 ? 24.676 4.120 -0.335 1.00 67.31 98 SER A O 1
ATOM 816 N N . TYR A 1 99 ? 22.744 3.211 -1.026 1.00 67.00 99 TYR A N 1
ATOM 817 C CA . TYR A 1 99 ? 22.807 2.070 -0.105 1.00 67.00 99 TYR A CA 1
ATOM 818 C C . TYR A 1 99 ? 23.653 0.895 -0.612 1.00 67.00 99 TYR A C 1
ATOM 820 O O . TYR A 1 99 ? 24.223 0.178 0.211 1.00 67.00 99 TYR A O 1
ATOM 828 N N . PHE A 1 100 ? 23.765 0.682 -1.930 1.00 64.94 100 PHE A N 1
ATOM 829 C CA . PHE A 1 100 ? 24.446 -0.500 -2.478 1.00 64.94 100 PHE A CA 1
ATOM 830 C C . PHE A 1 100 ? 25.789 -0.220 -3.171 1.00 64.94 100 PHE A C 1
ATOM 832 O O . PHE A 1 100 ? 26.602 -1.144 -3.223 1.00 64.94 100 PHE A O 1
ATOM 839 N N . GLN A 1 101 ? 26.117 1.010 -3.613 1.00 55.53 101 GLN A N 1
ATOM 840 C CA . GLN A 1 101 ? 27.502 1.292 -4.049 1.00 55.53 101 GLN A CA 1
ATOM 841 C C . GLN A 1 101 ? 28.483 1.161 -2.882 1.00 55.53 101 GLN A C 1
ATOM 843 O O . GLN A 1 101 ? 29.534 0.545 -3.039 1.00 55.53 101 GLN A O 1
ATOM 848 N N . SER A 1 102 ? 28.131 1.658 -1.693 1.00 53.84 102 SER A N 1
ATOM 849 C CA . SER A 1 102 ? 28.980 1.549 -0.495 1.00 53.84 102 SER A CA 1
ATOM 850 C C . SER A 1 102 ? 29.251 0.092 -0.082 1.00 53.84 102 SER A C 1
ATOM 852 O O . SER A 1 102 ? 30.356 -0.231 0.352 1.00 53.84 102 SER A O 1
ATOM 854 N N . GLN A 1 103 ? 28.290 -0.813 -0.296 1.00 50.97 103 GLN A N 1
ATOM 855 C CA . GLN A 1 103 ? 28.433 -2.248 -0.020 1.00 50.97 103 GLN A CA 1
ATOM 856 C C . GLN A 1 103 ? 29.290 -2.976 -1.064 1.00 50.97 103 GLN A C 1
ATOM 858 O O . GLN A 1 103 ? 30.032 -3.893 -0.718 1.00 50.97 103 GLN A O 1
ATOM 863 N N . GLN A 1 104 ? 29.248 -2.552 -2.329 1.00 50.19 104 GLN A N 1
ATOM 864 C CA . GLN A 1 104 ? 30.084 -3.131 -3.383 1.00 50.19 104 GLN A CA 1
ATOM 865 C C . GLN A 1 104 ? 31.570 -2.763 -3.193 1.00 50.19 104 GLN A C 1
ATOM 867 O O . GLN A 1 104 ? 32.442 -3.600 -3.424 1.00 50.19 104 GLN A O 1
ATOM 872 N N . TYR A 1 105 ? 31.867 -1.562 -2.677 1.00 48.53 105 TYR A N 1
ATOM 873 C CA . TYR A 1 105 ? 33.224 -1.186 -2.255 1.00 48.53 105 TYR A CA 1
ATOM 874 C C . TYR A 1 105 ? 33.696 -1.949 -1.005 1.00 48.53 105 TYR A C 1
ATOM 876 O O . TYR A 1 105 ? 34.860 -2.340 -0.940 1.00 48.53 105 TYR A O 1
ATOM 884 N N . LEU A 1 106 ? 32.820 -2.213 -0.028 1.00 48.31 106 LEU A N 1
ATOM 885 C CA . LEU A 1 106 ? 33.174 -3.002 1.161 1.00 48.31 106 LEU A CA 1
ATOM 886 C C . LEU A 1 106 ? 33.411 -4.484 0.833 1.00 48.31 106 LEU A C 1
ATOM 888 O O . LEU A 1 106 ? 34.376 -5.068 1.319 1.00 48.31 106 LEU A O 1
ATOM 892 N N . HIS A 1 107 ? 32.587 -5.084 -0.031 1.00 44.81 107 HIS A N 1
ATOM 893 C CA . HIS A 1 107 ? 32.740 -6.488 -0.421 1.00 44.81 107 HIS A CA 1
ATOM 894 C C . HIS A 1 107 ? 34.006 -6.721 -1.261 1.00 44.81 107 HIS A C 1
ATOM 896 O O . HIS A 1 107 ? 34.713 -7.702 -1.051 1.00 44.81 107 HIS A O 1
ATOM 902 N N . ASN A 1 108 ? 34.355 -5.784 -2.149 1.00 45.19 108 ASN A N 1
ATOM 903 C CA . ASN A 1 108 ? 35.559 -5.896 -2.974 1.00 45.19 108 ASN A CA 1
ATOM 904 C C . ASN A 1 108 ? 36.861 -5.621 -2.204 1.00 45.19 108 ASN A C 1
ATOM 906 O O . ASN A 1 108 ? 37.898 -6.130 -2.608 1.00 45.19 108 ASN A O 1
ATOM 910 N N . ASN A 1 109 ? 36.839 -4.874 -1.094 1.00 42.50 109 ASN A N 1
ATOM 911 C CA . ASN A 1 109 ? 38.044 -4.600 -0.295 1.00 42.50 109 ASN A CA 1
ATOM 912 C C . ASN A 1 109 ? 38.357 -5.674 0.764 1.00 42.50 109 ASN A C 1
ATOM 914 O O . ASN A 1 109 ? 39.465 -5.693 1.292 1.00 42.50 109 ASN A O 1
ATOM 918 N N . ILE A 1 110 ? 37.418 -6.579 1.063 1.00 45.53 110 ILE A N 1
ATOM 919 C CA . ILE A 1 110 ? 37.643 -7.705 1.989 1.00 45.53 110 ILE A CA 1
ATOM 920 C C . ILE A 1 110 ? 38.259 -8.919 1.265 1.00 45.53 110 ILE A C 1
ATOM 922 O O . ILE A 1 110 ? 38.950 -9.723 1.883 1.00 45.53 110 ILE A O 1
ATOM 926 N N . ILE A 1 111 ? 38.075 -9.038 -0.055 1.00 44.34 111 ILE A N 1
ATOM 927 C CA . ILE A 1 111 ? 38.530 -10.204 -0.837 1.00 44.34 111 ILE A CA 1
ATOM 928 C C . ILE A 1 111 ? 40.020 -10.104 -1.245 1.00 44.34 111 ILE A C 1
ATOM 930 O O . ILE A 1 111 ? 40.610 -11.105 -1.630 1.00 44.34 111 ILE A O 1
ATOM 934 N N . TRP A 1 112 ? 40.669 -8.942 -1.086 1.00 37.62 112 TRP A N 1
ATOM 935 C CA . TRP A 1 112 ? 42.091 -8.736 -1.429 1.00 37.62 112 TRP A CA 1
ATOM 936 C C . TRP A 1 112 ? 43.051 -8.669 -0.224 1.00 37.62 112 TRP A C 1
ATOM 938 O O . TRP A 1 112 ? 44.181 -8.212 -0.379 1.00 37.62 112 TRP A O 1
ATOM 948 N N . GLN A 1 113 ? 42.635 -9.101 0.974 1.00 43.88 113 GLN A N 1
ATOM 949 C CA . GLN A 1 113 ? 43.502 -9.132 2.170 1.00 43.88 113 GLN A CA 1
ATOM 950 C C . GLN A 1 113 ? 43.691 -10.524 2.806 1.00 43.88 113 GLN A C 1
ATOM 952 O O . GLN A 1 113 ? 44.110 -10.598 3.958 1.00 43.88 113 GLN A O 1
ATOM 957 N N . ASN A 1 114 ? 43.435 -11.617 2.077 1.00 37.03 114 ASN A N 1
ATOM 958 C CA . ASN A 1 114 ? 43.820 -12.972 2.504 1.00 37.03 114 ASN A CA 1
ATOM 959 C C . ASN A 1 114 ? 44.692 -13.655 1.454 1.00 37.03 114 ASN A C 1
ATOM 961 O O . ASN A 1 114 ? 44.264 -13.673 0.278 1.00 37.03 114 ASN A O 1
#

pLDDT: mean 84.13, std 16.03, range [37.03, 96.94]

Foldseek 3Di:
DAEEEEEEEPQQPCPVVCCVVPNPRHHYDYDHQSDDDPPDPVVVVVVVCCCVVSVHDYYHYDGDPPRPRLVCLCVVHDDPPDPVSVVSNVVCVVVVCVPVVVVVVVVVVVVPPD